Protein AF-H9EYT8-F1 (afdb_monomer_lite)

Sequence (74 aa):
MKRKVVNARKLRLSPNEEAFILKEDYERRRKLRLLQVREQERDIALQIREDIKQRRNQQFTRLAEELRAEWEES

pLDDT: mean 88.9, std 15.27, range [46.19, 98.62]

Structure (mmCIF, N/CA/C/O backbone):
data_AF-H9EYT8-F1
#
_entry.id   AF-H9EYT8-F1
#
loop_
_atom_site.group_PDB
_atom_site.id
_atom_site.type_symbol
_atom_site.label_atom_id
_atom_site.label_alt_id
_atom_site.label_comp_id
_atom_site.label_asym_id
_atom_site.label_entity_id
_atom_site.label_seq_id
_atom_site.pdbx_PDB_ins_code
_atom_site.Cartn_x
_atom_site.Cartn_y
_atom_site.Cartn_z
_atom_site.occupancy
_atom_site.B_iso_or_equiv
_atom_site.auth_seq_id
_atom_site.auth_comp_id
_atom_site.auth_asym_id
_atom_site.auth_atom_id
_atom_site.pdbx_PDB_model_num
ATOM 1 N N . MET A 1 1 ? 44.475 16.641 -52.405 1.00 52.06 1 MET A N 1
ATOM 2 C CA . MET A 1 1 ? 43.410 16.878 -51.405 1.00 52.06 1 MET A CA 1
ATOM 3 C C . MET A 1 1 ? 42.101 16.264 -51.869 1.00 52.06 1 MET A C 1
ATOM 5 O O . MET A 1 1 ? 41.565 16.744 -52.854 1.00 52.06 1 MET A O 1
ATOM 9 N N . LYS A 1 2 ? 41.579 15.244 -51.176 1.00 46.19 2 LYS A N 1
ATOM 10 C CA . LYS A 1 2 ? 40.159 14.858 -51.243 1.00 46.19 2 LYS A CA 1
ATOM 11 C C . LYS A 1 2 ? 39.732 14.371 -49.859 1.00 46.19 2 LYS A C 1
ATOM 13 O O . LYS A 1 2 ? 39.969 13.225 -49.498 1.00 46.19 2 LYS A O 1
ATOM 18 N N . ARG A 1 3 ? 39.178 15.274 -49.046 1.00 57.41 3 ARG A N 1
ATOM 19 C CA . ARG A 1 3 ? 38.542 14.903 -47.775 1.00 57.41 3 ARG A CA 1
ATOM 20 C C . ARG A 1 3 ? 37.223 14.211 -48.127 1.00 57.41 3 ARG A C 1
ATOM 22 O O . ARG A 1 3 ? 36.391 14.816 -48.799 1.00 57.41 3 ARG A O 1
ATOM 29 N N . LYS A 1 4 ? 37.051 12.944 -47.728 1.00 55.06 4 LYS A N 1
ATOM 30 C CA . LYS A 1 4 ? 35.755 12.255 -47.799 1.00 55.06 4 LYS A CA 1
ATOM 31 C C . LYS A 1 4 ? 34.808 12.987 -46.852 1.00 55.06 4 LYS A C 1
ATOM 33 O O . LYS A 1 4 ? 34.928 12.860 -45.639 1.00 55.06 4 LYS A O 1
ATOM 38 N N . VAL A 1 5 ? 33.915 13.795 -47.411 1.00 56.34 5 VAL A N 1
ATOM 39 C CA . VAL A 1 5 ? 32.820 14.415 -46.667 1.00 56.34 5 VAL A CA 1
ATOM 40 C C . VAL A 1 5 ? 31.894 13.278 -46.249 1.00 56.34 5 VAL A C 1
ATOM 42 O O . VAL A 1 5 ? 31.159 12.729 -47.068 1.00 56.34 5 VAL A O 1
ATOM 45 N N . VAL A 1 6 ? 32.002 12.852 -44.991 1.00 56.03 6 VAL A N 1
ATOM 46 C CA . VAL A 1 6 ? 31.062 11.905 -44.394 1.00 56.03 6 VAL A CA 1
ATOM 47 C C . VAL A 1 6 ? 29.726 12.631 -44.343 1.00 56.03 6 VAL A C 1
ATOM 49 O O . VAL A 1 6 ? 29.572 13.627 -43.642 1.00 56.03 6 VAL A O 1
ATOM 52 N N . ASN A 1 7 ? 28.796 12.181 -45.178 1.00 51.66 7 ASN A N 1
ATOM 53 C CA . ASN A 1 7 ? 27.456 12.730 -45.289 1.00 51.66 7 ASN A CA 1
ATOM 54 C C . ASN A 1 7 ? 26.792 12.783 -43.906 1.00 51.66 7 ASN A C 1
ATOM 56 O O . ASN A 1 7 ? 26.281 11.778 -43.418 1.00 51.66 7 ASN A O 1
ATOM 60 N N . ALA A 1 8 ? 26.725 13.974 -43.315 1.00 55.44 8 ALA A N 1
ATOM 61 C CA . ALA A 1 8 ? 26.030 14.279 -42.064 1.00 55.44 8 ALA A CA 1
ATOM 62 C C . ALA A 1 8 ? 24.490 14.162 -42.170 1.00 55.44 8 ALA A C 1
ATOM 64 O O . ALA A 1 8 ? 23.759 14.840 -41.458 1.00 55.44 8 ALA A O 1
ATOM 65 N N . ARG A 1 9 ? 23.968 13.345 -43.098 1.00 55.81 9 ARG A N 1
ATOM 66 C CA . ARG A 1 9 ? 22.532 13.263 -43.403 1.00 55.81 9 ARG A CA 1
ATOM 67 C C . ARG A 1 9 ? 21.806 12.067 -42.804 1.00 55.81 9 ARG A C 1
ATOM 69 O O . ARG A 1 9 ? 20.583 12.085 -42.832 1.00 55.81 9 ARG A O 1
ATOM 76 N N . LYS A 1 10 ? 22.490 11.065 -42.241 1.00 59.28 10 LYS A N 1
ATOM 77 C CA . LYS A 1 10 ? 21.848 9.959 -41.502 1.00 59.28 10 LYS A CA 1
ATOM 78 C C . LYS A 1 10 ? 22.823 9.362 -40.484 1.00 59.28 10 LYS A C 1
ATOM 80 O O . LYS A 1 10 ? 23.319 8.261 -40.689 1.00 59.28 10 LYS A O 1
ATOM 85 N N . LEU A 1 11 ? 23.095 10.076 -39.391 1.00 64.62 11 LEU A N 1
ATOM 86 C CA . LEU A 1 11 ? 23.581 9.438 -38.161 1.00 64.62 11 LEU A CA 1
ATOM 87 C C . LEU A 1 11 ? 22.415 8.619 -37.593 1.00 64.62 11 LEU A C 1
ATOM 89 O O . LEU A 1 11 ? 21.688 9.067 -36.714 1.00 64.62 11 LEU A O 1
ATOM 93 N N . ARG A 1 12 ? 22.145 7.473 -38.218 1.00 74.56 12 ARG A N 1
ATOM 94 C CA . ARG A 1 12 ? 21.290 6.449 -37.630 1.00 74.56 12 ARG A CA 1
ATOM 95 C C . ARG A 1 12 ? 22.137 5.718 -36.610 1.00 74.56 12 ARG A C 1
ATOM 97 O O . ARG A 1 12 ? 23.307 5.441 -36.877 1.00 74.56 12 ARG A O 1
ATOM 104 N N . LEU A 1 13 ? 21.534 5.456 -35.465 1.00 77.44 13 LEU A N 1
ATOM 105 C CA . LEU A 1 13 ? 22.133 4.618 -34.450 1.00 77.44 13 LEU A CA 1
ATOM 106 C C . LEU A 1 13 ? 22.413 3.241 -35.059 1.00 77.44 13 LEU A C 1
ATOM 108 O O . LEU A 1 13 ? 21.685 2.760 -35.933 1.00 77.44 13 LEU A O 1
ATOM 112 N N . SER A 1 14 ? 23.504 2.619 -34.632 1.00 81.31 14 SER A N 1
ATOM 113 C CA . SER A 1 14 ? 23.743 1.218 -34.954 1.00 81.31 14 SER A CA 1
ATOM 114 C C . SER A 1 14 ? 22.606 0.379 -34.358 1.00 81.31 14 SER A C 1
ATOM 116 O O . SER A 1 14 ? 22.137 0.700 -33.265 1.00 81.31 14 SER A O 1
ATOM 118 N N . PRO A 1 15 ? 22.184 -0.728 -34.987 1.00 86.56 15 PRO A N 1
ATOM 119 C CA . PRO A 1 15 ? 21.166 -1.615 -34.417 1.00 86.56 15 PRO A CA 1
ATOM 120 C C . PRO A 1 15 ? 21.439 -2.028 -32.960 1.00 86.56 15 PRO A C 1
ATOM 122 O O . PRO A 1 15 ? 20.511 -2.213 -32.177 1.00 86.56 15 PRO A O 1
ATOM 125 N N . ASN A 1 16 ? 22.714 -2.117 -32.565 1.00 87.94 16 ASN A N 1
ATOM 126 C CA . ASN A 1 16 ? 23.105 -2.389 -31.180 1.00 87.94 16 ASN A CA 1
ATOM 127 C C . ASN A 1 16 ? 22.814 -1.213 -30.234 1.00 87.94 16 ASN A C 1
ATOM 129 O O . ASN A 1 16 ? 22.412 -1.436 -29.095 1.00 87.94 16 ASN A O 1
ATOM 133 N N . GLU A 1 17 ? 23.007 0.022 -30.697 1.00 84.50 17 GLU A N 1
ATOM 134 C CA . GLU A 1 17 ? 22.705 1.242 -29.941 1.00 84.50 17 GLU A CA 1
ATOM 135 C C . GLU A 1 17 ? 21.189 1.429 -29.809 1.00 84.50 17 GLU A C 1
ATOM 137 O O . GLU A 1 17 ? 20.700 1.720 -28.721 1.00 84.50 17 GLU A O 1
ATOM 142 N N . GLU A 1 18 ? 20.425 1.166 -30.875 1.00 86.75 18 GLU A N 1
ATOM 143 C CA . GLU A 1 18 ? 18.956 1.170 -30.832 1.00 86.75 18 GLU A CA 1
ATOM 144 C C . GLU A 1 18 ? 18.426 0.113 -29.852 1.00 86.75 18 GLU A C 1
ATOM 146 O O . GLU A 1 18 ? 17.599 0.413 -28.990 1.00 86.75 18 GLU A O 1
ATOM 151 N N . ALA A 1 19 ? 18.948 -1.116 -29.918 1.00 88.62 19 ALA A N 1
ATOM 152 C CA . ALA A 1 19 ? 18.578 -2.184 -28.993 1.00 88.62 19 ALA A CA 1
ATOM 153 C C . ALA A 1 19 ? 18.954 -1.858 -27.539 1.00 88.62 19 ALA A C 1
ATOM 155 O O . ALA A 1 19 ? 18.215 -2.215 -26.618 1.00 88.62 19 ALA A O 1
ATOM 156 N N . PHE A 1 20 ? 20.088 -1.186 -27.322 1.00 91.12 20 PHE A N 1
ATOM 157 C CA . PHE A 1 20 ? 20.515 -0.749 -25.997 1.00 91.12 20 PHE A CA 1
ATOM 158 C C . PHE A 1 20 ? 19.558 0.299 -25.415 1.00 91.12 20 PHE A C 1
ATOM 160 O O . PHE A 1 20 ? 19.074 0.124 -24.298 1.00 91.12 20 PHE A O 1
ATOM 167 N N . ILE A 1 21 ? 19.200 1.321 -26.196 1.00 90.38 21 ILE A N 1
ATOM 168 C CA . ILE A 1 21 ? 18.257 2.370 -25.779 1.00 90.38 21 ILE A CA 1
ATOM 169 C C . ILE A 1 21 ? 16.882 1.774 -25.455 1.00 90.38 21 ILE A C 1
ATOM 171 O O . ILE A 1 21 ? 16.298 2.087 -24.419 1.00 90.38 21 ILE A O 1
ATOM 175 N N . LEU A 1 22 ? 16.381 0.853 -26.285 1.00 93.12 22 LEU A N 1
ATOM 176 C CA . LEU A 1 22 ? 15.092 0.197 -26.046 1.00 93.12 22 LEU A CA 1
ATOM 177 C C . LEU A 1 22 ? 15.069 -0.599 -24.735 1.00 93.12 22 LEU A C 1
ATOM 179 O O . LEU A 1 22 ? 14.064 -0.576 -24.018 1.00 93.12 22 LEU A O 1
ATOM 183 N N . LYS A 1 23 ? 16.168 -1.290 -24.408 1.00 94.00 23 LYS A N 1
ATOM 184 C CA . LYS A 1 23 ? 16.314 -1.992 -23.125 1.00 94.00 23 LYS A CA 1
ATOM 185 C C . LYS A 1 23 ? 16.334 -1.011 -21.961 1.00 94.00 23 LYS A C 1
ATOM 187 O O . LYS A 1 23 ? 15.612 -1.222 -20.990 1.00 94.00 23 LYS A O 1
ATOM 192 N N . GLU A 1 24 ? 17.095 0.073 -22.073 1.00 94.75 24 GLU A N 1
ATOM 193 C CA . GLU A 1 24 ? 17.195 1.075 -21.014 1.00 94.75 24 GLU A CA 1
ATOM 194 C C . GLU A 1 24 ? 15.837 1.742 -20.730 1.00 94.75 24 GLU A C 1
ATOM 196 O O . GLU A 1 24 ? 15.412 1.836 -19.577 1.00 94.75 24 GLU A O 1
ATOM 201 N N . ASP A 1 25 ? 15.090 2.122 -21.768 1.00 96.31 25 ASP A N 1
ATOM 202 C CA . ASP A 1 25 ? 13.754 2.706 -21.620 1.00 96.31 25 ASP A CA 1
ATOM 203 C C . ASP A 1 25 ? 12.725 1.708 -21.081 1.00 96.31 25 ASP A C 1
ATOM 205 O O . ASP A 1 25 ? 11.808 2.077 -20.336 1.00 96.31 25 ASP A O 1
ATOM 209 N N . TYR A 1 26 ? 12.849 0.429 -21.437 1.00 97.25 26 TYR A N 1
ATOM 210 C CA . TYR A 1 26 ? 12.045 -0.624 -20.825 1.00 97.25 26 TYR A CA 1
ATOM 211 C C . TYR A 1 26 ? 12.352 -0.756 -19.329 1.00 97.25 26 TYR A C 1
ATOM 213 O O . TYR A 1 26 ? 11.429 -0.770 -18.514 1.00 97.25 26 TYR A O 1
ATOM 221 N N . GLU A 1 27 ? 13.627 -0.785 -18.942 1.00 97.50 27 GLU A N 1
ATOM 222 C CA . GLU A 1 27 ? 14.036 -0.873 -17.541 1.00 97.50 27 GLU A CA 1
ATOM 223 C C . GLU A 1 27 ? 13.610 0.349 -16.726 1.00 97.50 27 GLU A C 1
ATOM 225 O O . GLU A 1 27 ? 13.102 0.188 -15.615 1.00 97.50 27 GLU A O 1
ATOM 230 N N . ARG A 1 28 ? 13.753 1.563 -17.274 1.00 97.50 28 ARG A N 1
ATOM 231 C CA . ARG A 1 28 ? 13.269 2.805 -16.650 1.00 97.50 28 ARG A CA 1
ATOM 232 C C . ARG A 1 28 ? 11.766 2.742 -16.398 1.00 97.50 28 ARG A C 1
ATOM 234 O O . ARG A 1 28 ? 11.327 2.955 -15.268 1.00 97.50 28 ARG A O 1
ATOM 241 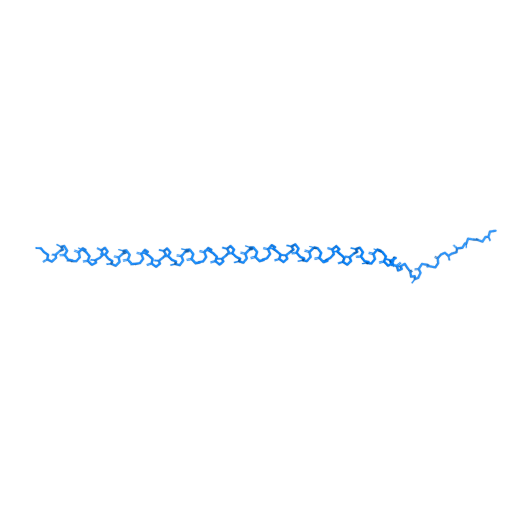N N . ARG A 1 29 ? 10.975 2.369 -17.412 1.00 97.75 29 ARG A N 1
ATOM 242 C CA . ARG A 1 29 ? 9.515 2.215 -17.274 1.00 97.75 29 ARG A CA 1
ATOM 243 C C . ARG A 1 29 ? 9.139 1.118 -16.287 1.00 97.75 29 ARG A C 1
ATOM 245 O O . ARG A 1 29 ? 8.222 1.308 -15.492 1.00 97.75 29 ARG A O 1
ATOM 252 N N . ARG A 1 30 ? 9.853 -0.009 -16.294 1.00 97.75 30 ARG A N 1
ATOM 253 C CA . ARG A 1 30 ? 9.640 -1.104 -15.341 1.00 97.75 30 ARG A CA 1
ATOM 254 C C . ARG A 1 30 ? 9.905 -0.650 -13.907 1.00 97.75 30 ARG A C 1
ATOM 256 O O . ARG A 1 30 ? 9.090 -0.933 -13.035 1.00 97.75 30 ARG A O 1
ATOM 263 N N . LYS A 1 31 ? 11.005 0.071 -13.663 1.00 98.06 31 LYS A N 1
ATOM 264 C CA . LYS A 1 31 ? 11.331 0.642 -12.345 1.00 98.06 31 LYS A CA 1
ATOM 265 C C . LYS A 1 31 ? 10.249 1.619 -11.886 1.00 98.06 31 LYS A C 1
ATOM 267 O O . LYS A 1 31 ? 9.756 1.473 -10.773 1.00 98.06 31 LYS A O 1
ATOM 272 N N . LEU A 1 32 ? 9.830 2.541 -12.755 1.00 98.31 32 LEU A N 1
ATOM 273 C CA . LEU A 1 32 ? 8.759 3.492 -12.448 1.00 98.31 32 LEU A CA 1
ATOM 274 C C . LEU A 1 32 ? 7.453 2.774 -12.094 1.00 98.31 32 LEU A C 1
ATOM 276 O O . LEU A 1 32 ? 6.832 3.089 -11.086 1.00 98.31 32 LEU A O 1
ATOM 280 N N . ARG A 1 33 ? 7.074 1.758 -12.875 1.00 98.06 33 ARG A N 1
ATOM 281 C CA . ARG A 1 33 ? 5.863 0.972 -12.621 1.00 98.06 33 ARG A CA 1
ATOM 282 C C . ARG A 1 33 ? 5.913 0.241 -11.284 1.00 98.06 33 ARG A C 1
ATOM 284 O O . ARG A 1 33 ? 4.919 0.223 -10.574 1.00 98.06 33 ARG A O 1
ATOM 291 N N . LEU A 1 34 ? 7.059 -0.335 -10.920 1.00 98.50 34 LEU A N 1
ATOM 292 C CA . LEU A 1 34 ? 7.225 -0.974 -9.612 1.00 98.50 34 LEU A CA 1
ATOM 293 C C . LEU A 1 34 ? 7.097 0.027 -8.459 1.00 98.50 34 LEU A C 1
ATOM 295 O O . LEU A 1 34 ? 6.524 -0.318 -7.430 1.00 98.50 34 LEU A O 1
ATOM 299 N N . LEU A 1 35 ? 7.613 1.248 -8.618 1.00 98.56 35 LEU A N 1
ATOM 300 C CA . LEU A 1 35 ? 7.451 2.303 -7.615 1.00 98.56 35 LEU A CA 1
ATOM 301 C C . LEU A 1 35 ? 5.985 2.718 -7.474 1.00 98.56 35 LEU A C 1
ATOM 303 O O . LEU A 1 35 ? 5.491 2.758 -6.354 1.00 98.56 35 LEU A O 1
ATOM 307 N N . GLN A 1 36 ? 5.287 2.922 -8.593 1.00 98.44 36 GLN A N 1
ATOM 308 C CA . GLN A 1 36 ? 3.861 3.263 -8.602 1.00 98.44 36 GLN A CA 1
ATOM 309 C C . GLN A 1 36 ? 3.003 2.187 -7.930 1.00 98.44 36 GLN A C 1
ATOM 311 O O . GLN A 1 36 ? 2.154 2.508 -7.109 1.00 98.44 36 GLN A O 1
ATOM 316 N N . VAL A 1 37 ? 3.240 0.907 -8.237 1.00 98.62 37 VAL A N 1
ATOM 317 C CA . VAL A 1 37 ? 2.496 -0.197 -7.607 1.00 98.62 37 VAL A CA 1
ATOM 318 C C . VAL A 1 37 ? 2.757 -0.236 -6.101 1.00 98.62 37 VAL A C 1
ATOM 320 O O . VAL A 1 37 ? 1.816 -0.343 -5.327 1.00 98.62 37 VAL A O 1
ATOM 323 N N . ARG A 1 38 ? 4.013 -0.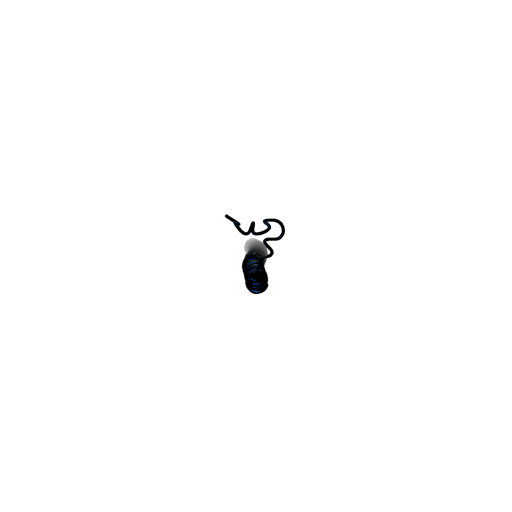071 -5.666 1.00 98.44 38 ARG A N 1
ATOM 324 C CA . ARG A 1 38 ? 4.352 -0.030 -4.233 1.00 98.44 38 ARG A CA 1
ATOM 325 C C . ARG A 1 38 ? 3.724 1.155 -3.506 1.00 98.44 38 ARG A C 1
ATOM 327 O O . ARG A 1 38 ? 3.364 1.023 -2.343 1.00 98.44 38 ARG A O 1
ATOM 334 N N . GLU A 1 39 ? 3.651 2.313 -4.151 1.00 98.44 39 GLU A N 1
ATOM 335 C CA . GLU A 1 39 ? 2.982 3.495 -3.606 1.00 98.44 39 GLU A CA 1
ATOM 336 C C . GLU A 1 39 ? 1.486 3.221 -3.419 1.00 98.44 39 GLU A C 1
ATOM 338 O O . GLU A 1 39 ? 0.987 3.314 -2.301 1.00 98.44 39 GLU A O 1
ATOM 343 N N . GLN A 1 40 ? 0.816 2.721 -4.460 1.00 98.56 40 GLN A N 1
ATOM 344 C CA . GLN A 1 40 ? -0.596 2.334 -4.395 1.00 98.56 40 GLN A CA 1
ATOM 345 C C . GLN A 1 40 ? -0.872 1.286 -3.309 1.00 98.56 40 GLN A C 1
ATOM 347 O O . GLN A 1 40 ? -1.824 1.421 -2.545 1.00 98.56 40 GLN A O 1
ATOM 352 N N . GLU A 1 41 ? -0.034 0.251 -3.209 1.00 98.56 41 GLU A N 1
ATOM 353 C CA . GLU A 1 41 ? -0.149 -0.774 -2.168 1.00 98.56 41 GLU A CA 1
ATOM 354 C C . GLU A 1 41 ? -0.059 -0.171 -0.760 1.00 98.56 41 GLU A C 1
ATOM 356 O O . GLU A 1 41 ? -0.828 -0.554 0.124 1.00 98.56 41 GLU A O 1
ATOM 361 N N . ARG A 1 42 ? 0.852 0.787 -0.542 1.00 98.50 42 ARG A N 1
ATOM 362 C CA . ARG A 1 42 ? 1.005 1.467 0.752 1.00 98.50 42 ARG A CA 1
ATOM 363 C C . ARG A 1 42 ? -0.213 2.312 1.097 1.00 98.50 42 ARG A C 1
ATOM 365 O O . ARG A 1 42 ? -0.664 2.247 2.239 1.00 98.50 42 ARG A O 1
ATOM 372 N N . ASP A 1 43 ? -0.743 3.054 0.133 1.00 98.50 43 ASP A N 1
ATOM 373 C CA . ASP A 1 43 ? -1.906 3.917 0.342 1.00 98.50 43 ASP A CA 1
ATOM 374 C C . ASP A 1 43 ? -3.158 3.093 0.657 1.00 98.50 43 ASP A C 1
ATOM 376 O O . ASP A 1 43 ? -3.867 3.373 1.624 1.00 98.50 43 ASP A O 1
ATOM 380 N N . ILE A 1 44 ? -3.381 2.004 -0.085 1.00 98.44 44 ILE A N 1
ATOM 381 C CA . ILE A 1 44 ? -4.491 1.076 0.164 1.00 98.44 44 ILE A CA 1
ATOM 382 C C . ILE A 1 44 ? -4.352 0.423 1.544 1.00 98.44 44 ILE A C 1
ATOM 384 O O . ILE A 1 44 ? -5.321 0.361 2.303 1.00 98.44 44 ILE A O 1
ATOM 388 N N . ALA A 1 45 ? -3.154 -0.046 1.904 1.00 98.62 45 ALA A N 1
ATOM 389 C CA . ALA A 1 45 ? -2.919 -0.659 3.208 1.00 98.62 45 ALA A CA 1
ATOM 390 C C . ALA A 1 45 ? -3.155 0.327 4.364 1.00 98.62 45 ALA A C 1
ATOM 392 O O . ALA A 1 45 ? -3.716 -0.055 5.395 1.00 98.62 45 ALA A O 1
ATOM 393 N N . LEU A 1 46 ? -2.751 1.591 4.195 1.00 98.56 46 LEU A N 1
ATOM 394 C CA . LEU A 1 46 ? -3.001 2.649 5.169 1.00 98.56 46 LEU A CA 1
ATOM 395 C C . LEU A 1 46 ? -4.501 2.913 5.325 1.00 98.56 46 LEU A C 1
ATOM 397 O O . LEU A 1 46 ? -4.991 2.912 6.453 1.00 98.56 46 LEU A O 1
ATOM 401 N N . GLN A 1 47 ? -5.222 3.061 4.211 1.00 98.56 47 GLN A N 1
ATOM 402 C CA . GLN A 1 47 ? -6.666 3.293 4.208 1.00 98.56 47 GLN A CA 1
ATOM 403 C C . GLN A 1 47 ? -7.412 2.179 4.952 1.00 98.56 47 GLN A C 1
ATOM 405 O O . GLN A 1 47 ? -8.153 2.448 5.893 1.00 98.56 47 GLN A O 1
ATOM 410 N N . ILE A 1 48 ? -7.137 0.914 4.611 1.00 98.62 48 ILE A N 1
ATOM 411 C CA . ILE A 1 48 ? -7.766 -0.247 5.260 1.00 98.62 48 ILE A CA 1
ATOM 412 C C . ILE A 1 48 ? -7.489 -0.253 6.767 1.00 98.62 48 ILE A C 1
ATOM 414 O O . ILE A 1 48 ? -8.380 -0.534 7.573 1.00 98.62 48 ILE A O 1
ATOM 418 N N . ARG A 1 49 ? -6.249 0.044 7.172 1.00 98.50 49 ARG A N 1
ATOM 419 C CA . ARG A 1 49 ? -5.873 0.066 8.588 1.00 98.50 49 ARG A CA 1
ATOM 420 C C . ARG A 1 49 ? -6.622 1.156 9.351 1.00 98.50 49 ARG A C 1
ATOM 422 O O . ARG A 1 49 ? -7.093 0.885 10.459 1.00 98.50 49 ARG A O 1
ATOM 429 N N . GLU A 1 50 ? -6.710 2.360 8.793 1.00 98.56 50 GLU A N 1
ATOM 430 C CA . GLU A 1 50 ? -7.399 3.483 9.430 1.00 98.56 50 GLU A CA 1
ATOM 431 C C . GLU A 1 50 ? -8.907 3.207 9.524 1.00 98.56 50 GLU A C 1
ATOM 433 O O . GLU A 1 50 ? -9.484 3.373 10.597 1.00 98.56 50 GLU A O 1
ATOM 438 N N . ASP A 1 51 ? -9.515 2.654 8.472 1.00 98.50 51 ASP A N 1
ATOM 439 C CA . ASP A 1 51 ? -10.937 2.291 8.446 1.00 98.50 51 ASP A CA 1
ATOM 440 C C . ASP A 1 51 ? -11.280 1.237 9.509 1.00 98.50 51 ASP A C 1
ATOM 442 O O . ASP A 1 51 ? -12.242 1.383 10.271 1.00 98.50 51 ASP A O 1
ATOM 446 N N . ILE A 1 52 ? -10.463 0.183 9.630 1.00 98.31 52 ILE A N 1
ATOM 447 C CA . ILE A 1 52 ? -10.645 -0.847 10.665 1.00 98.31 52 ILE A CA 1
ATOM 448 C C . ILE A 1 52 ? -10.506 -0.239 12.062 1.00 98.31 52 ILE A C 1
ATOM 450 O O . ILE A 1 52 ? -11.296 -0.556 12.957 1.00 98.31 52 ILE A O 1
ATOM 454 N N . LYS A 1 53 ? -9.509 0.627 12.268 1.00 98.38 53 LYS A N 1
ATOM 455 C CA . LYS A 1 53 ? -9.278 1.302 13.549 1.00 98.38 53 LYS A CA 1
ATOM 456 C C . LYS A 1 53 ? -10.463 2.193 13.922 1.00 98.38 53 LYS A C 1
ATOM 458 O O . LYS A 1 53 ? -10.938 2.111 15.053 1.00 98.38 53 LYS A O 1
ATOM 463 N N . GLN A 1 54 ? -10.974 2.987 12.983 1.00 98.19 54 GLN A N 1
ATOM 464 C CA . GLN A 1 54 ? -12.146 3.836 13.196 1.00 98.19 54 GLN A CA 1
ATOM 465 C C . GLN A 1 54 ? -13.383 3.007 13.540 1.00 98.19 54 GLN A C 1
ATOM 467 O O . GLN A 1 54 ? -14.044 3.288 14.540 1.00 98.19 54 GLN A O 1
ATOM 472 N N . ARG A 1 55 ? -13.655 1.936 12.782 1.00 98.25 55 ARG A N 1
ATOM 473 C CA . ARG A 1 55 ? -14.790 1.041 13.044 1.00 98.25 55 ARG A CA 1
ATOM 474 C C . ARG A 1 55 ? -14.713 0.407 14.432 1.00 98.25 55 ARG A C 1
ATOM 476 O O . ARG A 1 55 ? -15.715 0.381 15.139 1.00 98.25 55 ARG A O 1
ATOM 483 N N . ARG A 1 56 ? -13.535 -0.080 14.839 1.00 97.88 56 ARG A N 1
ATOM 484 C CA . ARG A 1 56 ? -13.336 -0.650 16.181 1.00 97.88 56 ARG A CA 1
ATOM 485 C C . ARG A 1 56 ? -13.548 0.384 17.276 1.00 97.88 56 ARG A C 1
ATOM 487 O O . ARG A 1 56 ? -14.228 0.089 18.249 1.00 97.88 56 ARG A O 1
ATOM 494 N N . ASN A 1 57 ? -13.018 1.592 17.109 1.00 97.94 57 ASN A N 1
ATOM 495 C CA . ASN A 1 57 ? -13.213 2.660 18.086 1.00 97.94 57 ASN A CA 1
ATOM 496 C C . ASN A 1 57 ? -14.695 3.014 18.241 1.00 97.94 57 ASN A C 1
ATOM 498 O O . ASN A 1 57 ? -15.171 3.104 19.364 1.00 97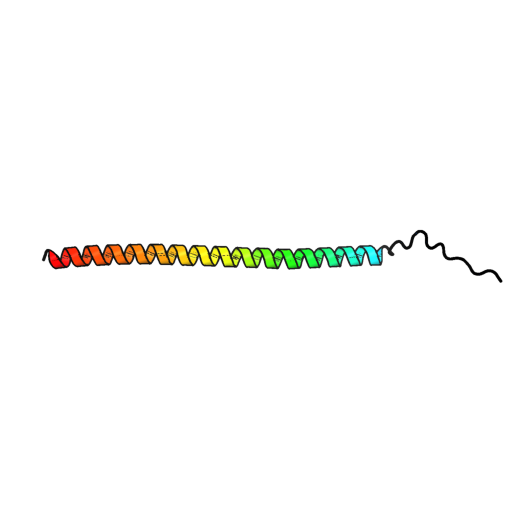.94 57 ASN A O 1
ATOM 502 N N . GLN A 1 58 ? -15.439 3.126 17.138 1.00 97.69 58 GLN A N 1
ATOM 503 C CA . GLN A 1 58 ? -16.886 3.358 17.188 1.00 97.69 58 GLN A CA 1
ATOM 504 C C . GLN A 1 58 ? -17.625 2.233 17.922 1.00 97.69 58 GLN A C 1
ATOM 506 O O . GLN A 1 58 ? -18.523 2.506 18.712 1.00 97.69 58 GLN A O 1
ATOM 511 N N . GLN A 1 59 ? -17.247 0.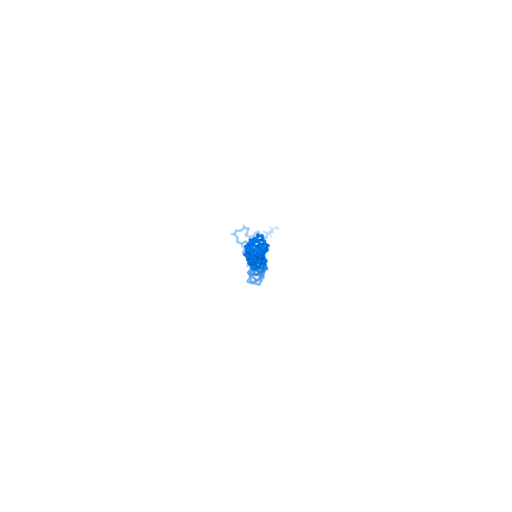973 17.685 1.00 97.50 59 GLN A N 1
ATOM 512 C CA . GLN A 1 59 ? -17.816 -0.169 18.406 1.00 97.50 59 GLN A CA 1
ATOM 513 C C . GLN A 1 59 ? -17.506 -0.108 19.905 1.00 97.50 59 GLN A C 1
ATOM 515 O O . GLN A 1 59 ? -18.402 -0.331 20.711 1.00 97.50 59 GLN A O 1
ATOM 520 N N . PHE A 1 60 ? -16.272 0.233 20.283 1.00 97.62 60 PHE A N 1
ATOM 521 C CA . PHE A 1 60 ? -15.899 0.380 21.689 1.00 97.62 60 PHE A CA 1
ATOM 522 C C . PHE A 1 60 ? -16.637 1.521 22.379 1.00 97.62 60 PHE A C 1
ATOM 524 O O . PHE A 1 60 ? -17.063 1.346 23.514 1.00 97.62 60 PHE A O 1
ATOM 531 N N . THR A 1 61 ? -16.818 2.663 21.712 1.00 97.44 61 THR A N 1
ATOM 532 C CA . THR A 1 61 ? -17.595 3.777 22.266 1.00 97.44 61 THR A CA 1
ATOM 533 C C . THR A 1 61 ? -19.037 3.357 22.532 1.00 97.44 61 THR A C 1
ATOM 535 O O . THR A 1 61 ? -19.516 3.571 23.637 1.00 97.44 61 THR A O 1
ATOM 538 N N . ARG A 1 62 ? -19.685 2.676 21.576 1.00 97.06 62 ARG A N 1
ATOM 539 C CA . ARG A 1 62 ? -21.058 2.171 21.751 1.00 97.06 62 ARG A CA 1
ATOM 540 C C . ARG A 1 62 ? -21.168 1.183 22.909 1.00 97.06 62 ARG A C 1
ATOM 542 O O . ARG A 1 62 ? -22.004 1.369 23.776 1.00 97.06 62 ARG A O 1
ATOM 549 N N . LEU A 1 63 ? -20.273 0.195 22.968 1.00 97.88 63 LEU A N 1
ATOM 550 C CA . LEU A 1 63 ? -20.239 -0.773 24.070 1.00 97.88 63 LEU A CA 1
ATOM 551 C C . LEU A 1 63 ? -20.003 -0.094 25.427 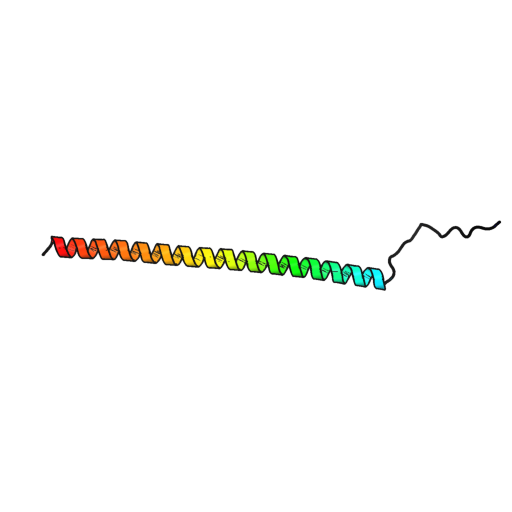1.00 97.88 63 LEU A C 1
ATOM 553 O O . LEU A 1 63 ? -20.592 -0.485 26.426 1.00 97.88 63 LEU A O 1
ATOM 557 N N . ALA A 1 64 ? -19.140 0.922 25.481 1.00 97.00 64 ALA A N 1
ATOM 558 C CA . ALA A 1 64 ? -18.889 1.665 26.710 1.00 97.00 64 ALA A CA 1
ATOM 559 C C . ALA A 1 64 ? -20.104 2.496 27.150 1.00 97.00 64 ALA A C 1
ATOM 561 O O . ALA A 1 64 ? -20.331 2.637 28.348 1.00 97.00 64 ALA A O 1
ATOM 562 N N . GLU A 1 65 ? -20.866 3.053 26.208 1.00 96.50 65 GLU A N 1
ATOM 563 C CA . GLU A 1 65 ? -22.125 3.754 26.484 1.00 96.50 65 GLU A CA 1
ATOM 564 C C . GLU A 1 65 ? -23.209 2.785 26.969 1.00 96.50 65 GLU A C 1
ATOM 566 O O . GLU A 1 65 ? -23.831 3.056 27.992 1.00 96.50 65 GLU A O 1
ATOM 571 N N . GLU A 1 66 ? -23.374 1.638 26.304 1.00 96.31 66 GLU A N 1
ATOM 572 C CA . GLU A 1 66 ? -24.303 0.572 26.709 1.00 96.31 66 GLU A CA 1
ATOM 573 C C . GLU A 1 66 ? -24.007 0.095 28.138 1.00 96.31 66 GLU A C 1
ATOM 575 O O . GLU A 1 66 ? -24.891 0.108 28.988 1.00 96.31 66 GLU A O 1
ATOM 580 N N . LEU A 1 67 ? -22.742 -0.212 28.447 1.00 96.94 67 LEU A N 1
ATOM 581 C CA . LEU A 1 67 ? -22.330 -0.632 29.791 1.00 96.94 67 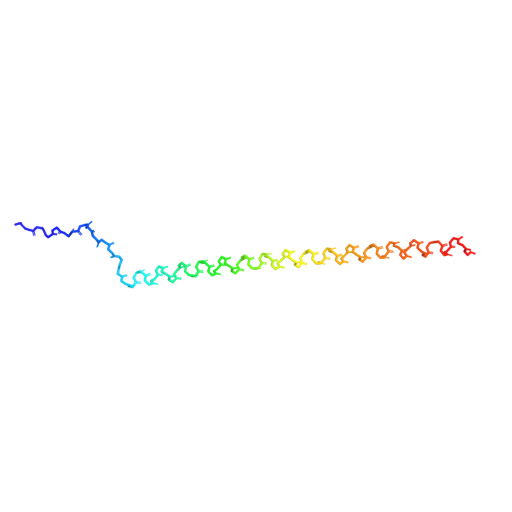LEU A CA 1
ATOM 582 C C . LEU A 1 67 ? -22.540 0.453 30.856 1.00 96.94 67 LEU A C 1
ATOM 584 O O . LEU A 1 67 ? -22.832 0.136 32.006 1.00 96.94 67 LEU A O 1
ATOM 588 N N . ARG A 1 68 ? -22.364 1.733 30.505 1.00 95.88 68 ARG A N 1
ATOM 589 C CA . ARG A 1 68 ? -22.647 2.844 31.429 1.00 95.88 68 ARG A CA 1
ATOM 590 C C . ARG A 1 68 ? -24.138 2.960 31.713 1.00 95.88 68 ARG A C 1
ATOM 592 O O . ARG A 1 68 ? -24.495 3.149 32.867 1.00 95.88 68 ARG A O 1
ATOM 599 N N . ALA A 1 69 ? -24.977 2.819 30.689 1.00 95.38 69 ALA A N 1
ATOM 600 C CA . ALA A 1 69 ? -26.425 2.836 30.852 1.00 95.38 69 ALA A CA 1
ATOM 601 C C . ALA A 1 69 ? -26.901 1.667 31.731 1.00 95.38 69 ALA A C 1
ATOM 603 O O . ALA A 1 69 ? -27.631 1.898 32.688 1.00 95.38 69 ALA A O 1
ATOM 604 N N . GLU A 1 70 ? -26.412 0.444 31.480 1.00 95.44 70 GLU A N 1
ATOM 605 C CA . GLU A 1 70 ? -26.717 -0.730 32.316 1.00 95.44 70 GLU A CA 1
ATOM 606 C C . GLU A 1 70 ? -26.297 -0.533 33.782 1.00 95.44 70 GLU A C 1
ATOM 608 O O . GLU A 1 70 ? -27.005 -0.952 34.699 1.00 95.44 70 GLU A O 1
ATOM 613 N N . TRP A 1 71 ? -25.148 0.113 34.013 1.00 94.69 71 TRP A N 1
ATOM 614 C CA . TRP A 1 71 ? -24.664 0.418 35.359 1.00 94.69 71 TRP A CA 1
ATOM 615 C C . TRP A 1 71 ? -25.509 1.481 36.074 1.00 94.69 71 TRP A C 1
ATOM 617 O O . TRP A 1 71 ? -25.692 1.385 37.280 1.00 94.69 71 TRP A O 1
ATOM 627 N N . GLU A 1 72 ? -25.996 2.503 35.366 1.00 90.69 72 GLU A N 1
ATOM 628 C CA . GLU A 1 72 ? -26.845 3.555 35.947 1.00 90.69 72 GLU A CA 1
ATOM 629 C C . GLU A 1 72 ? -28.285 3.083 36.225 1.00 90.69 72 GLU A C 1
ATOM 631 O O . GLU A 1 72 ? -28.954 3.659 37.083 1.00 90.69 72 GLU A O 1
ATOM 636 N N . GLU A 1 73 ? -28.759 2.044 35.530 1.00 85.44 73 GLU A N 1
ATOM 637 C CA . GLU A 1 73 ? -30.074 1.422 35.757 1.00 85.44 73 GLU A CA 1
ATOM 638 C C . GLU A 1 73 ? -30.107 0.389 36.903 1.00 85.44 73 GLU A C 1
ATOM 640 O O . GLU A 1 73 ? -31.202 0.040 37.354 1.00 85.44 73 GLU A O 1
ATOM 645 N N . SER A 1 74 ? -28.950 -0.096 37.377 1.00 67.06 74 SER A N 1
ATOM 646 C CA . SER A 1 74 ? -28.824 -1.048 38.504 1.00 67.06 74 SER A CA 1
ATOM 647 C C . SER A 1 74 ? -28.661 -0.360 39.859 1.00 67.06 74 SER A C 1
ATOM 649 O O . SER A 1 74 ? -29.275 -0.853 40.834 1.00 67.06 74 SER A O 1
#

Organism: Macaca mulatta (NCBI:txid9544)

Radius of gyration: 32.64 Å; chains: 1; bounding box: 74×19×90 Å

Foldseek 3Di:
DDDPPPPPPDPDPDPVRVVVVVVVVVVVVVVVVVVVVVVVVVVVVVVVVVVVVVVVVVVVVVVVVVVVVVVVVD

Secondary structure (DSSP, 8-state):
-------TT--PPPHHHHHHHHHHHHHHHHHHHHHHHHHHHHHHHHHHHHHHHHHHHHHHHHHHHHHHHHHHH-

InterPro domains:
  IPR060287 Centrosomal protein of 295 kDa-like [PF28375] (1-73)